Protein AF-A0A842MUL0-F1 (afdb_monomer)

Sequence (149 aa):
MKKPEHFRIHSLKRRFDKRTGKFIISISYETATPQPTKRVINVANAFGLGIDQTQKFILYDNVELAISPTDIVYITGDSGSGKSVLLKALEKDIRSETPWTCINIADIKPEPNKPLIETVGKSLEEALELLSKVGLNDAFLFLRTYDQL

Structure (mmCIF, N/CA/C/O backbone):
data_AF-A0A842MUL0-F1
#
_entry.id   AF-A0A842MUL0-F1
#
loop_
_atom_site.group_PDB
_atom_site.id
_atom_site.type_symbol
_atom_site.label_atom_id
_atom_site.label_alt_id
_atom_site.label_comp_id
_atom_site.label_asym_id
_atom_site.label_entity_id
_atom_site.label_seq_id
_atom_site.pdbx_PDB_ins_code
_atom_site.Cartn_x
_atom_site.Cartn_y
_atom_site.Cartn_z
_atom_site.occupancy
_atom_site.B_iso_or_equiv
_atom_site.auth_seq_id
_atom_site.auth_comp_id
_atom_site.auth_asym_id
_atom_site.auth_atom_id
_atom_site.pdbx_PDB_model_num
ATOM 1 N N . MET A 1 1 ? 31.914 11.208 -4.050 1.00 36.78 1 MET A N 1
ATOM 2 C CA . MET A 1 1 ? 30.487 11.485 -4.335 1.00 36.78 1 MET A CA 1
ATOM 3 C C . MET A 1 1 ? 29.994 10.479 -5.372 1.00 36.78 1 MET A C 1
ATOM 5 O O . MET A 1 1 ? 30.495 10.500 -6.489 1.00 36.78 1 MET A O 1
ATOM 9 N N . LYS A 1 2 ? 29.100 9.549 -5.002 1.00 34.94 2 LYS A N 1
ATOM 10 C CA . LYS A 1 2 ? 28.465 8.609 -5.948 1.00 34.94 2 LYS A CA 1
ATOM 11 C C . LYS A 1 2 ? 27.544 9.417 -6.870 1.00 34.94 2 LYS A C 1
ATOM 13 O O . LYS A 1 2 ? 26.592 10.015 -6.377 1.00 34.94 2 LYS A O 1
ATOM 18 N N . LYS A 1 3 ? 27.831 9.476 -8.175 1.00 38.28 3 LYS A N 1
ATOM 19 C CA . LYS A 1 3 ? 26.828 9.930 -9.152 1.00 38.28 3 LYS A CA 1
ATOM 20 C C . LYS A 1 3 ? 25.703 8.886 -9.137 1.00 38.28 3 LYS A C 1
ATOM 22 O O . LYS A 1 3 ? 26.028 7.702 -9.231 1.00 38.28 3 LYS A O 1
ATOM 27 N N . PRO A 1 4 ? 24.437 9.280 -8.936 1.00 43.72 4 PRO A N 1
ATOM 28 C CA . PRO A 1 4 ? 23.344 8.323 -8.899 1.00 43.72 4 PRO A CA 1
ATOM 29 C C . PRO A 1 4 ? 23.235 7.661 -10.271 1.00 43.72 4 PRO A C 1
ATOM 31 O O . PRO A 1 4 ? 23.377 8.332 -11.294 1.00 43.72 4 PRO A O 1
ATOM 34 N N . GLU A 1 5 ? 23.007 6.349 -10.290 1.00 43.59 5 GLU A N 1
ATOM 35 C CA . GLU A 1 5 ? 22.491 5.689 -11.485 1.00 43.59 5 GLU A CA 1
ATOM 36 C C . GLU A 1 5 ? 21.303 6.506 -11.998 1.00 43.59 5 GLU A C 1
ATOM 38 O O . GLU A 1 5 ? 20.412 6.884 -11.231 1.00 43.59 5 GLU A O 1
ATOM 43 N N . HIS A 1 6 ? 21.324 6.849 -13.285 1.00 49.72 6 HIS A N 1
ATOM 44 C CA . HIS A 1 6 ? 20.259 7.616 -13.913 1.00 49.72 6 HIS A CA 1
ATOM 45 C C . HIS A 1 6 ? 19.056 6.696 -14.151 1.00 49.72 6 HIS A C 1
ATOM 47 O O . HIS A 1 6 ? 18.747 6.349 -15.284 1.00 49.72 6 HIS A O 1
ATOM 53 N N . PHE A 1 7 ? 18.387 6.279 -13.074 1.00 49.62 7 PHE A N 1
ATOM 54 C CA . PHE A 1 7 ? 17.047 5.713 -13.133 1.00 49.62 7 PHE A CA 1
ATOM 55 C C . PHE A 1 7 ? 16.061 6.877 -13.100 1.00 49.62 7 PHE A C 1
ATOM 57 O O . PHE A 1 7 ? 15.796 7.463 -12.047 1.00 49.62 7 PHE A O 1
ATOM 64 N N . ARG A 1 8 ? 15.550 7.267 -14.269 1.00 52.41 8 ARG A N 1
ATOM 65 C CA . ARG A 1 8 ? 14.582 8.360 -14.379 1.00 52.41 8 ARG A CA 1
ATOM 66 C C . ARG A 1 8 ? 13.319 7.830 -15.049 1.00 52.41 8 ARG A C 1
ATOM 68 O O . ARG A 1 8 ? 13.343 7.333 -16.171 1.00 52.41 8 ARG A O 1
ATOM 75 N N . ILE A 1 9 ? 12.198 7.900 -14.331 1.00 57.00 9 ILE A N 1
ATOM 76 C CA . ILE A 1 9 ? 10.880 7.562 -14.879 1.00 57.00 9 ILE A CA 1
ATOM 77 C C . ILE A 1 9 ? 10.487 8.713 -15.812 1.00 57.00 9 ILE A C 1
ATOM 79 O O . ILE A 1 9 ? 10.139 9.795 -15.342 1.00 57.00 9 ILE A O 1
ATOM 83 N N . HIS A 1 10 ? 10.600 8.506 -17.126 1.00 52.81 10 HIS A N 1
ATOM 84 C CA . HIS A 1 10 ? 10.356 9.543 -18.137 1.00 52.81 10 HIS A CA 1
ATOM 85 C C . HIS A 1 10 ? 8.909 9.568 -18.649 1.00 52.81 10 HIS A C 1
ATOM 87 O O . HIS A 1 10 ? 8.436 10.615 -19.088 1.00 52.81 10 HIS A O 1
ATOM 93 N N . SER A 1 11 ? 8.175 8.453 -18.561 1.00 52.16 11 SER A N 1
ATOM 94 C CA . SER A 1 11 ? 6.764 8.404 -18.950 1.00 52.16 11 SER A CA 1
ATOM 95 C C . SER A 1 11 ? 5.956 7.612 -17.935 1.00 52.16 11 SER A C 1
ATOM 97 O O . SER A 1 11 ? 6.129 6.405 -17.774 1.00 52.16 11 SER A O 1
ATOM 99 N N . LEU A 1 12 ? 5.083 8.331 -17.237 1.00 57.06 12 LEU A N 1
ATOM 100 C CA . LEU A 1 12 ? 4.061 7.774 -16.370 1.00 57.06 12 LEU A CA 1
ATOM 101 C C . LEU A 1 12 ? 2.725 8.301 -16.881 1.00 57.06 12 LEU A C 1
ATOM 103 O O . LEU A 1 12 ? 2.303 9.397 -16.510 1.00 57.06 12 LEU A O 1
ATOM 107 N N . LYS A 1 13 ? 2.094 7.545 -17.782 1.00 62.81 13 LYS A N 1
ATOM 108 C CA . LYS A 1 13 ? 0.710 7.797 -18.182 1.00 62.81 13 LYS A CA 1
ATOM 109 C C . LYS A 1 13 ? -0.152 6.876 -17.343 1.00 62.81 13 LYS A C 1
ATOM 111 O O . LYS A 1 13 ? -0.107 5.661 -17.489 1.00 62.81 13 LYS A O 1
ATOM 116 N N . ARG A 1 14 ? -0.873 7.485 -16.420 1.00 67.56 14 ARG A N 1
ATOM 117 C CA . ARG A 1 14 ? -1.765 6.808 -15.493 1.00 67.56 14 ARG A CA 1
ATOM 118 C C . ARG A 1 14 ? -3.054 7.597 -15.443 1.00 67.56 14 ARG A C 1
ATOM 120 O O . ARG A 1 14 ? -3.019 8.832 -15.448 1.00 67.56 14 ARG A O 1
ATOM 127 N N . ARG A 1 15 ? -4.166 6.887 -15.547 1.00 77.62 15 ARG A N 1
ATOM 128 C CA . ARG A 1 15 ? -5.493 7.480 -15.610 1.00 77.62 15 ARG A CA 1
ATOM 129 C C . ARG A 1 15 ? -6.491 6.471 -15.083 1.00 77.62 15 ARG A C 1
ATOM 131 O O . ARG A 1 15 ? -6.524 5.335 -15.548 1.00 77.62 15 ARG A O 1
ATOM 138 N N . PHE A 1 16 ? -7.358 6.923 -14.191 1.00 81.38 16 PHE A N 1
ATOM 139 C CA . PHE A 1 16 ? -8.580 6.205 -13.878 1.00 81.38 16 PHE A CA 1
ATOM 140 C C . PHE A 1 16 ? -9.669 6.597 -14.887 1.00 81.38 16 PHE A C 1
ATOM 142 O O . PHE A 1 16 ? -10.015 7.775 -15.029 1.00 81.38 16 PHE A O 1
ATOM 149 N N . ASP A 1 17 ? -10.195 5.624 -15.628 1.00 83.56 17 ASP A N 1
ATOM 150 C CA . ASP A 1 17 ? -11.346 5.827 -16.499 1.00 83.56 17 ASP A CA 1
ATOM 151 C C . ASP A 1 17 ? -12.642 5.667 -15.700 1.00 83.56 17 ASP A C 1
ATOM 153 O O . ASP A 1 17 ? -13.127 4.565 -15.451 1.00 83.56 17 ASP A O 1
ATOM 157 N N . LYS A 1 18 ? -13.240 6.806 -15.343 1.00 78.12 18 LYS A N 1
ATOM 158 C CA . LYS A 1 18 ? -14.493 6.884 -14.580 1.00 78.12 18 LYS A CA 1
ATOM 159 C C . LYS A 1 18 ? -15.686 6.233 -15.284 1.00 78.12 18 LYS A C 1
ATOM 161 O O . LYS A 1 18 ? -16.652 5.897 -14.611 1.00 78.12 18 LYS A O 1
ATOM 166 N N . ARG A 1 19 ? -15.656 6.083 -16.615 1.00 80.94 19 ARG A N 1
ATOM 167 C CA . ARG A 1 19 ? -16.756 5.449 -17.361 1.00 80.94 19 ARG A CA 1
ATOM 168 C C . ARG A 1 19 ? -16.737 3.936 -17.220 1.00 80.94 19 ARG A C 1
ATOM 170 O O . ARG A 1 19 ? -17.796 3.326 -17.150 1.00 80.94 19 ARG A O 1
ATOM 177 N N . THR A 1 20 ? -15.545 3.350 -17.215 1.00 83.25 20 THR A N 1
ATOM 178 C CA . THR A 1 20 ? -15.356 1.895 -17.198 1.00 83.25 20 THR A CA 1
ATOM 179 C C . THR A 1 20 ? -14.945 1.363 -15.826 1.00 83.25 20 THR A C 1
ATOM 181 O O . THR A 1 20 ? -14.984 0.155 -15.620 1.00 83.25 20 THR A O 1
ATOM 184 N N . GLY A 1 21 ? -14.576 2.239 -14.885 1.00 82.94 21 GLY A N 1
ATOM 185 C CA . GLY A 1 21 ? -14.095 1.862 -13.554 1.00 82.94 21 GLY A CA 1
ATOM 186 C C . GLY A 1 21 ? -12.705 1.222 -13.577 1.00 82.94 21 GLY A C 1
ATOM 187 O O . GLY A 1 21 ? -12.387 0.423 -12.701 1.00 82.94 21 GLY A O 1
ATOM 188 N N . LYS A 1 22 ? -11.891 1.525 -14.597 1.00 90.38 22 LYS A N 1
ATOM 189 C CA . LYS A 1 22 ? -10.595 0.877 -14.827 1.00 90.38 22 LYS A CA 1
ATOM 190 C C . LYS A 1 22 ? -9.422 1.818 -14.587 1.00 90.38 22 LYS A C 1
ATOM 192 O O . LYS A 1 22 ? -9.445 2.980 -14.990 1.00 90.38 22 LYS A O 1
ATOM 197 N N . PHE A 1 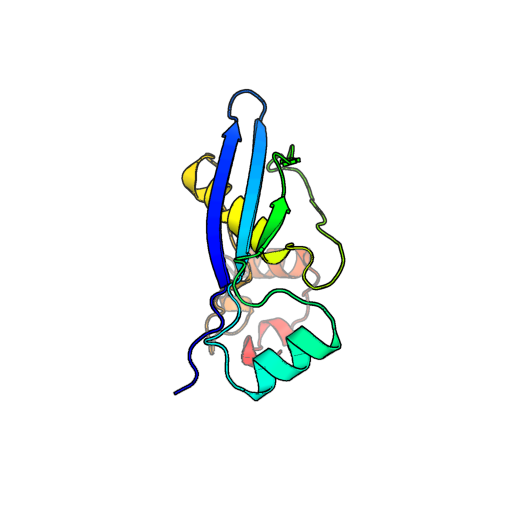23 ? -8.355 1.282 -14.010 1.00 91.44 23 PHE A N 1
ATOM 198 C CA . PHE A 1 23 ? -7.045 1.921 -13.974 1.00 91.44 23 PHE A CA 1
ATOM 199 C C . PHE A 1 23 ? -6.284 1.573 -15.251 1.00 91.44 23 PHE A C 1
ATOM 201 O O . PHE A 1 23 ? -6.096 0.397 -15.552 1.00 91.44 23 PHE A O 1
ATOM 208 N N . ILE A 1 24 ? -5.844 2.589 -15.991 1.00 91.12 24 ILE A N 1
ATOM 209 C CA . ILE A 1 24 ? -5.031 2.440 -17.200 1.00 91.12 24 ILE A CA 1
ATOM 210 C C . ILE A 1 24 ? -3.608 2.870 -16.862 1.00 91.12 24 ILE A C 1
ATOM 212 O O . ILE A 1 24 ? -3.375 4.031 -16.516 1.00 91.12 24 ILE A O 1
ATOM 216 N N . ILE A 1 25 ? -2.663 1.934 -16.949 1.00 89.31 25 ILE A N 1
ATOM 217 C CA . ILE A 1 25 ? -1.301 2.108 -16.440 1.00 89.31 25 ILE A CA 1
ATOM 218 C C . ILE A 1 25 ? -0.278 1.836 -17.543 1.00 89.31 25 ILE A C 1
ATOM 220 O O . ILE A 1 25 ? -0.125 0.709 -18.015 1.00 89.31 25 ILE A O 1
ATOM 224 N N . SER A 1 26 ? 0.484 2.874 -17.890 1.00 86.19 26 SER A N 1
ATOM 225 C CA . SER A 1 26 ? 1.688 2.776 -18.714 1.00 86.19 26 SER A CA 1
ATOM 226 C C . SER A 1 26 ? 2.872 3.387 -17.975 1.00 86.19 26 SER A C 1
ATOM 228 O O . SER A 1 26 ? 2.881 4.581 -17.648 1.00 86.19 26 SER A O 1
ATOM 230 N N . ILE A 1 27 ? 3.890 2.567 -17.726 1.00 84.06 27 ILE A N 1
ATOM 231 C CA . ILE A 1 27 ? 5.101 2.964 -17.010 1.00 84.06 27 ILE A CA 1
ATOM 232 C C . ILE A 1 27 ? 6.307 2.475 -17.793 1.00 84.06 27 ILE A C 1
ATOM 234 O O . ILE A 1 27 ? 6.453 1.283 -18.057 1.00 84.06 27 ILE A O 1
ATOM 238 N N . SER A 1 28 ? 7.203 3.399 -18.114 1.00 81.44 28 SER A N 1
ATOM 239 C CA . SER A 1 28 ? 8.509 3.079 -18.678 1.00 81.44 28 SER A CA 1
ATOM 240 C C . SER A 1 28 ? 9.587 3.922 -18.015 1.00 81.44 28 SER A C 1
ATOM 242 O O . SER A 1 28 ? 9.359 5.101 -17.717 1.00 81.44 28 SER A O 1
ATOM 244 N N . TYR A 1 29 ? 10.763 3.340 -17.830 1.00 75.25 29 TYR A N 1
ATOM 245 C CA . TYR A 1 29 ? 11.946 4.057 -17.375 1.00 75.25 29 TYR A CA 1
ATOM 246 C C . TYR A 1 29 ? 13.044 3.969 -18.424 1.00 75.25 29 TYR A C 1
ATOM 248 O O . TYR A 1 29 ? 13.085 3.049 -19.237 1.00 75.25 29 TYR A O 1
ATOM 256 N N . GLU A 1 30 ? 13.928 4.950 -18.403 1.00 69.75 30 GLU A N 1
ATOM 257 C CA . GLU A 1 30 ? 15.127 4.948 -19.221 1.00 69.75 30 GLU A CA 1
ATOM 258 C C . GLU A 1 30 ? 16.333 4.847 -18.300 1.00 69.75 30 GLU A C 1
ATOM 260 O O . GLU A 1 30 ? 16.369 5.490 -17.245 1.00 69.75 30 GLU A O 1
ATOM 265 N N . THR A 1 31 ? 17.302 4.024 -18.688 1.00 64.31 31 THR A N 1
ATOM 266 C CA . THR A 1 31 ? 18.605 3.976 -18.026 1.00 64.31 31 THR A CA 1
ATOM 267 C C . THR A 1 31 ? 19.666 4.427 -19.006 1.00 64.31 31 THR A C 1
ATOM 269 O O . THR A 1 31 ? 19.778 3.877 -20.104 1.00 64.31 31 THR A O 1
ATOM 272 N N . ALA A 1 32 ? 20.466 5.397 -18.587 1.00 62.22 32 ALA A N 1
ATOM 273 C CA . ALA A 1 32 ? 21.722 5.700 -19.246 1.00 62.22 32 ALA A CA 1
ATOM 274 C C . ALA A 1 32 ? 22.845 4.965 -18.514 1.00 62.22 32 ALA A C 1
ATOM 276 O O . ALA A 1 32 ? 22.908 4.972 -17.279 1.00 62.22 32 ALA A O 1
ATOM 277 N N . THR A 1 33 ? 23.750 4.363 -19.276 1.00 60.19 33 THR A N 1
ATOM 278 C CA . THR A 1 33 ? 25.059 3.950 -18.775 1.00 60.19 33 THR A CA 1
ATOM 279 C C . THR A 1 33 ? 25.716 5.146 -18.068 1.00 60.19 33 THR A C 1
ATOM 281 O O . THR A 1 33 ? 25.679 6.271 -18.580 1.00 60.19 33 THR A O 1
ATOM 284 N N . PRO A 1 34 ? 26.292 4.965 -16.864 1.00 61.81 34 PRO A N 1
ATOM 285 C CA . PRO A 1 34 ? 27.051 6.031 -16.218 1.00 61.81 34 PRO A CA 1
ATOM 286 C C . PRO A 1 34 ? 28.190 6.484 -17.139 1.00 61.81 34 PRO A C 1
ATOM 288 O O . PRO A 1 34 ? 28.614 5.715 -18.002 1.00 61.81 34 PRO A O 1
ATOM 291 N N . GLN A 1 35 ? 28.698 7.713 -16.940 1.00 63.34 35 GLN A N 1
ATOM 292 C CA . GLN A 1 35 ? 29.776 8.275 -17.770 1.00 63.34 35 GLN A CA 1
ATOM 293 C C . GLN A 1 35 ? 30.835 7.206 -18.087 1.00 63.34 35 GLN A C 1
ATOM 295 O O . GLN A 1 35 ? 31.390 6.620 -17.147 1.00 63.34 35 GLN A O 1
ATOM 300 N N . PRO A 1 36 ? 31.087 6.920 -19.375 1.00 67.94 36 PRO A N 1
ATOM 301 C CA . PRO A 1 36 ? 31.843 5.744 -19.765 1.00 67.94 36 PRO A CA 1
ATOM 302 C C . PRO A 1 36 ? 33.286 5.866 -19.266 1.00 67.94 36 PRO A C 1
ATOM 304 O O . PRO A 1 36 ? 34.086 6.654 -19.763 1.00 67.94 36 PRO A O 1
ATOM 307 N N . THR A 1 37 ? 33.62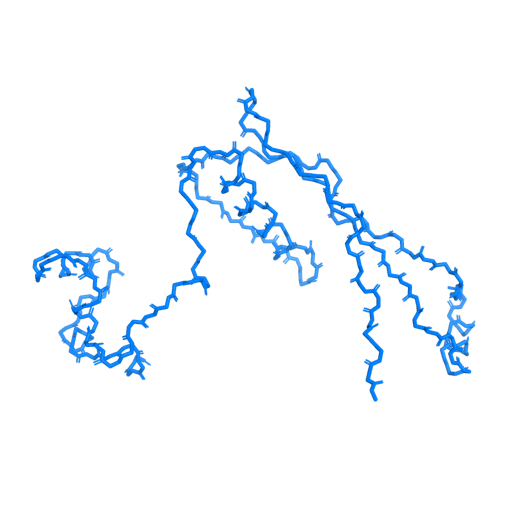5 5.089 -18.236 1.00 78.06 37 THR A N 1
ATOM 308 C CA . THR A 1 37 ? 35.015 4.911 -17.799 1.00 78.06 37 THR A CA 1
ATOM 309 C C . THR A 1 37 ? 35.686 3.844 -18.658 1.00 78.06 37 THR A C 1
ATOM 311 O O . THR A 1 37 ? 35.015 2.978 -19.219 1.00 78.06 37 THR A O 1
ATOM 314 N N . LYS A 1 38 ? 37.024 3.818 -18.695 1.00 79.19 38 LYS A N 1
ATOM 315 C CA . LYS A 1 38 ? 37.784 2.790 -19.434 1.00 79.19 38 LYS A CA 1
ATOM 316 C C . LYS A 1 38 ? 37.371 1.355 -19.062 1.00 79.19 38 LYS A C 1
ATOM 318 O O . LYS A 1 38 ? 37.343 0.480 -19.917 1.00 79.19 38 LYS A O 1
ATOM 323 N N . ARG A 1 39 ? 37.003 1.116 -17.795 1.00 80.25 39 ARG A N 1
ATOM 324 C CA . ARG A 1 39 ? 36.498 -0.190 -17.332 1.00 80.25 39 ARG A CA 1
ATOM 325 C C . ARG A 1 39 ? 35.102 -0.503 -17.879 1.00 80.25 39 ARG A C 1
ATOM 327 O O . ARG A 1 39 ? 34.885 -1.624 -18.320 1.00 80.25 39 ARG A O 1
ATOM 334 N N . VAL A 1 40 ? 34.192 0.475 -17.895 1.00 76.62 40 VAL A N 1
ATOM 335 C CA . VAL A 1 40 ? 32.830 0.323 -18.447 1.00 76.62 40 VAL A CA 1
ATOM 336 C C . VAL A 1 40 ? 32.882 0.030 -19.948 1.00 76.62 40 VAL A C 1
ATOM 338 O O . VAL A 1 40 ? 32.221 -0.896 -20.403 1.00 76.62 40 VAL A O 1
ATOM 341 N N . ILE A 1 41 ? 33.730 0.748 -20.692 1.00 75.31 41 ILE A N 1
ATOM 342 C CA . ILE A 1 41 ? 33.935 0.538 -22.135 1.00 75.31 41 ILE A CA 1
ATOM 343 C C . ILE A 1 41 ? 34.467 -0.873 -22.414 1.00 75.31 41 ILE A C 1
ATOM 345 O O . ILE A 1 41 ? 33.971 -1.553 -23.304 1.00 75.31 41 ILE A O 1
ATOM 349 N N . ASN A 1 42 ? 35.446 -1.344 -21.636 1.00 79.94 42 ASN A N 1
ATOM 350 C CA . ASN A 1 42 ? 36.019 -2.677 -21.835 1.00 79.94 42 ASN A CA 1
ATOM 351 C C . ASN A 1 42 ? 35.009 -3.802 -21.574 1.00 79.94 42 ASN A C 1
ATOM 353 O O . ASN A 1 42 ? 34.980 -4.766 -22.332 1.00 79.94 42 ASN A O 1
ATOM 357 N N . VAL A 1 43 ? 34.181 -3.682 -20.530 1.00 79.81 43 VAL A N 1
ATOM 358 C CA . VAL A 1 43 ? 33.104 -4.649 -20.265 1.00 79.81 43 VAL A CA 1
ATOM 359 C C . VAL A 1 43 ? 32.074 -4.600 -21.389 1.00 79.81 43 VAL A C 1
ATOM 361 O O . VAL A 1 43 ? 31.737 -5.638 -21.943 1.00 79.81 43 VAL A O 1
ATOM 364 N N . ALA A 1 44 ? 31.626 -3.410 -21.788 1.00 74.88 44 ALA A N 1
ATOM 365 C CA . ALA A 1 44 ? 30.663 -3.272 -22.874 1.00 74.88 44 ALA A CA 1
ATOM 366 C C . ALA A 1 44 ? 31.179 -3.898 -24.182 1.00 74.88 44 ALA A C 1
ATOM 368 O O . ALA A 1 44 ? 30.481 -4.710 -24.779 1.00 74.88 44 ALA A O 1
ATOM 369 N N . ASN A 1 45 ? 32.435 -3.638 -24.558 1.00 74.25 45 ASN A N 1
ATOM 370 C CA . ASN A 1 45 ? 33.063 -4.234 -25.740 1.00 74.25 45 ASN A CA 1
ATOM 371 C C . ASN A 1 45 ? 33.188 -5.761 -25.646 1.00 74.25 45 ASN A C 1
ATOM 373 O O . ASN A 1 45 ? 32.915 -6.450 -26.624 1.00 74.25 45 ASN A O 1
ATOM 377 N N . ALA A 1 46 ? 33.570 -6.301 -24.484 1.00 78.50 46 ALA A N 1
ATOM 378 C CA . ALA A 1 46 ? 33.706 -7.747 -24.286 1.00 78.50 46 ALA A CA 1
ATOM 379 C C . ALA A 1 46 ? 32.372 -8.502 -24.434 1.00 78.50 46 ALA A C 1
ATOM 381 O O . ALA A 1 46 ? 32.371 -9.669 -24.816 1.00 78.50 46 ALA A O 1
ATOM 382 N N . PHE A 1 47 ? 31.249 -7.831 -24.159 1.00 74.44 47 PHE A N 1
ATOM 383 C CA . PHE A 1 47 ? 29.896 -8.377 -24.284 1.00 74.44 47 PHE A CA 1
ATOM 384 C C . PHE A 1 47 ? 29.131 -7.852 -25.517 1.00 74.44 47 PHE A C 1
ATOM 386 O O . PHE A 1 47 ? 27.954 -8.166 -25.675 1.00 74.44 47 PHE A O 1
ATOM 393 N N . GLY A 1 48 ? 29.768 -7.061 -26.393 1.00 67.62 48 GLY A N 1
ATOM 394 C CA . GLY A 1 48 ? 29.143 -6.501 -27.602 1.00 67.62 48 GLY A CA 1
ATOM 395 C C . GLY A 1 48 ? 28.031 -5.472 -27.343 1.00 67.62 48 GLY A C 1
ATOM 396 O O . GLY A 1 48 ? 27.137 -5.309 -28.169 1.00 67.62 48 GLY A O 1
ATOM 397 N N . LEU A 1 49 ? 28.051 -4.793 -26.195 1.00 70.00 49 LEU A N 1
ATOM 398 C CA . LEU A 1 49 ? 27.034 -3.827 -25.777 1.00 70.00 49 LEU A CA 1
ATOM 399 C C . LEU A 1 49 ? 27.395 -2.405 -26.239 1.00 70.00 49 LEU A C 1
ATOM 401 O O . LEU A 1 49 ? 28.513 -1.937 -26.025 1.00 70.00 49 LEU A O 1
ATOM 405 N N . GLY A 1 50 ? 26.436 -1.683 -26.826 1.00 63.25 50 GLY A N 1
ATOM 406 C CA . GLY A 1 50 ? 26.588 -0.259 -27.145 1.00 63.25 50 GLY A CA 1
ATOM 407 C C . GLY A 1 50 ? 26.533 0.616 -25.886 1.00 63.25 50 GLY A C 1
ATOM 408 O O . GLY A 1 50 ? 25.643 0.447 -25.056 1.00 63.25 50 GLY A O 1
ATOM 409 N N . ILE A 1 51 ? 27.469 1.559 -25.746 1.00 65.88 51 ILE A N 1
ATOM 410 C CA . ILE A 1 51 ? 27.618 2.419 -24.551 1.00 65.88 51 ILE A CA 1
ATOM 411 C C . ILE A 1 51 ? 26.887 3.765 -24.631 1.00 65.88 51 ILE A C 1
ATOM 413 O O . ILE A 1 51 ? 26.725 4.408 -23.597 1.00 65.88 51 ILE A O 1
ATOM 417 N N . ASP A 1 52 ? 26.429 4.163 -25.821 1.00 59.16 52 ASP A N 1
ATOM 418 C CA . ASP A 1 52 ? 25.826 5.482 -26.086 1.00 59.16 52 ASP A CA 1
ATOM 419 C C . ASP A 1 52 ? 24.290 5.457 -26.139 1.00 59.16 52 ASP A C 1
ATOM 421 O O . ASP A 1 52 ? 23.649 6.462 -26.445 1.00 59.16 52 ASP A O 1
ATOM 425 N N . GLN A 1 53 ? 23.676 4.304 -25.872 1.00 58.97 53 GLN A N 1
ATOM 426 C CA . GLN A 1 53 ? 22.239 4.129 -26.039 1.00 58.97 53 GLN A CA 1
ATOM 427 C C . GLN A 1 53 ? 21.531 4.199 -24.690 1.00 58.97 53 GLN A C 1
ATOM 429 O O . GLN A 1 53 ? 21.660 3.307 -23.852 1.00 58.97 53 GLN A O 1
ATOM 434 N N . THR A 1 54 ? 20.737 5.253 -24.502 1.00 63.06 54 THR A N 1
ATOM 435 C CA . THR A 1 54 ? 19.686 5.264 -23.486 1.00 63.06 54 THR A CA 1
ATOM 436 C C . THR A 1 54 ? 18.733 4.113 -23.788 1.00 63.06 54 THR A C 1
ATOM 438 O O . THR A 1 54 ? 18.062 4.110 -24.821 1.00 63.06 54 THR A O 1
ATOM 441 N N . GLN A 1 55 ? 18.681 3.119 -22.906 1.00 65.38 55 GLN A N 1
ATOM 442 C CA . GLN A 1 55 ? 17.770 1.993 -23.071 1.00 65.38 55 GLN A CA 1
ATOM 443 C C . GLN A 1 55 ? 16.450 2.311 -22.379 1.00 65.38 55 GLN A C 1
ATOM 445 O O . GLN A 1 55 ? 16.420 2.594 -21.178 1.00 65.38 55 GLN A O 1
ATOM 450 N N . LYS A 1 56 ? 15.358 2.270 -23.148 1.00 69.31 56 LYS A N 1
ATOM 451 C CA . LYS A 1 56 ? 13.997 2.389 -22.629 1.00 69.31 56 LYS A CA 1
ATOM 452 C C . LYS A 1 56 ? 13.479 1.010 -22.244 1.00 69.31 56 LYS A C 1
ATOM 454 O O . LYS A 1 56 ? 13.341 0.134 -23.091 1.00 69.31 56 LYS A O 1
ATOM 459 N N . PHE A 1 57 ? 13.123 0.859 -20.979 1.00 74.81 57 PHE A N 1
ATOM 460 C CA . PHE A 1 57 ? 12.499 -0.335 -20.434 1.00 74.81 57 PHE A CA 1
ATOM 461 C C . PHE A 1 57 ? 11.023 -0.058 -20.178 1.00 74.81 57 PHE A C 1
ATOM 463 O O . PHE A 1 57 ? 10.656 0.858 -19.435 1.00 74.81 57 PHE A O 1
ATOM 470 N N . ILE A 1 58 ? 10.168 -0.843 -20.825 1.00 80.06 58 ILE A N 1
ATOM 471 C CA . ILE A 1 58 ? 8.722 -0.795 -20.630 1.00 80.06 58 ILE A CA 1
ATOM 472 C C . ILE A 1 58 ? 8.382 -1.753 -19.493 1.00 80.06 58 ILE A C 1
ATOM 474 O O . ILE A 1 58 ? 8.676 -2.941 -19.573 1.00 80.06 58 ILE A O 1
ATOM 478 N N . LEU A 1 59 ? 7.788 -1.218 -18.430 1.00 84.31 59 LEU A N 1
ATOM 479 C CA . LEU A 1 59 ? 7.367 -1.985 -17.261 1.00 84.31 59 LEU A CA 1
ATOM 480 C C . LEU A 1 59 ? 5.885 -2.358 -17.358 1.00 84.31 59 LEU A C 1
ATOM 482 O O . LEU A 1 59 ? 5.506 -3.488 -17.081 1.00 84.31 59 LEU A O 1
ATOM 486 N N . TYR A 1 60 ? 5.065 -1.399 -17.792 1.00 85.94 60 TYR A N 1
ATOM 487 C CA . TYR A 1 60 ? 3.650 -1.586 -18.093 1.00 85.94 60 TYR A CA 1
ATOM 488 C C . TYR A 1 60 ? 3.324 -0.845 -19.386 1.00 85.94 60 TYR A C 1
ATOM 490 O O . TYR A 1 60 ? 3.733 0.310 -19.546 1.00 85.94 60 TYR A O 1
ATOM 498 N N . ASP A 1 61 ? 2.574 -1.487 -20.278 1.00 86.62 61 ASP A N 1
ATOM 499 C CA . ASP A 1 61 ? 2.107 -0.889 -21.525 1.00 86.62 61 ASP A CA 1
ATOM 500 C C . ASP A 1 61 ? 0.590 -0.996 -21.636 1.00 86.62 61 ASP A C 1
ATOM 502 O O . ASP A 1 61 ? 0.053 -2.065 -21.914 1.00 86.62 61 ASP A O 1
ATOM 506 N N . ASN A 1 62 ? -0.091 0.117 -21.360 1.00 86.94 62 ASN A N 1
ATOM 507 C CA . ASN A 1 62 ? -1.542 0.255 -21.443 1.00 86.94 62 ASN A CA 1
ATOM 508 C C . ASN A 1 62 ? -2.293 -0.875 -20.721 1.00 86.94 62 ASN A C 1
ATOM 510 O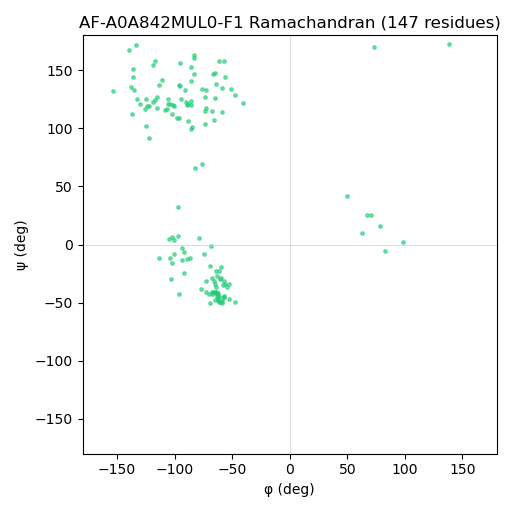 O . ASN A 1 62 ? -3.272 -1.421 -21.228 1.00 86.94 62 ASN A O 1
ATOM 514 N N . VAL A 1 63 ? -1.808 -1.247 -19.536 1.00 89.62 63 VAL A N 1
ATOM 515 C CA . VAL A 1 63 ? -2.432 -2.296 -18.734 1.00 89.62 63 VAL A CA 1
ATOM 516 C C . VAL A 1 63 ? -3.717 -1.746 -18.133 1.00 89.62 63 VAL A C 1
ATOM 518 O O . VAL A 1 63 ? -3.699 -0.707 -17.473 1.00 89.62 63 VAL A O 1
ATOM 521 N N . GLU A 1 64 ? -4.818 -2.458 -18.353 1.00 93.31 64 GLU A N 1
ATOM 522 C CA . GLU A 1 64 ? -6.127 -2.142 -17.794 1.00 93.31 64 GLU A CA 1
ATOM 523 C C . GLU A 1 64 ? -6.413 -3.026 -16.579 1.00 93.31 64 GLU A C 1
ATOM 525 O O . GLU A 1 64 ? -6.497 -4.248 -16.696 1.00 93.31 64 GLU A O 1
ATOM 530 N N . LEU A 1 65 ? -6.602 -2.409 -15.415 1.00 93.38 65 LEU A N 1
ATOM 531 C CA . LEU A 1 65 ? -6.965 -3.100 -14.180 1.00 93.38 65 LEU A CA 1
ATOM 532 C C . LEU A 1 65 ? -8.357 -2.652 -13.737 1.00 93.38 65 LEU A C 1
ATOM 534 O O . LEU A 1 65 ? -8.570 -1.479 -13.433 1.00 93.38 65 LEU A O 1
ATOM 538 N N . ALA A 1 66 ? -9.301 -3.587 -13.686 1.00 92.44 66 ALA A N 1
ATOM 539 C CA . ALA A 1 66 ? -10.602 -3.368 -13.065 1.00 92.44 66 ALA A CA 1
ATOM 540 C C . ALA A 1 66 ? -10.488 -3.725 -11.579 1.00 92.44 66 ALA A C 1
ATOM 542 O O . ALA A 1 66 ? -10.350 -4.898 -11.242 1.00 92.44 66 ALA A O 1
ATOM 543 N N . ILE A 1 67 ? -10.479 -2.711 -10.714 1.00 91.50 67 ILE A N 1
ATOM 544 C CA . ILE A 1 67 ? -10.391 -2.875 -9.258 1.00 91.50 67 ILE A CA 1
ATOM 545 C C . ILE A 1 67 ? -11.505 -2.041 -8.636 1.00 91.50 67 ILE A C 1
ATOM 547 O O . ILE A 1 67 ? -11.544 -0.827 -8.830 1.00 91.50 67 ILE A O 1
ATOM 551 N N . SER A 1 68 ? -12.393 -2.693 -7.893 1.00 88.56 68 SER A N 1
ATOM 552 C CA . SER A 1 68 ? -13.458 -2.078 -7.099 1.00 88.56 68 SER A CA 1
ATOM 553 C C . SER A 1 68 ? -13.013 -1.884 -5.637 1.00 88.56 68 SER A C 1
ATOM 555 O O . SER A 1 68 ? -12.172 -2.641 -5.153 1.00 88.56 68 SER A O 1
ATOM 557 N N . PRO A 1 69 ? -13.597 -0.939 -4.870 1.00 88.50 69 PRO A N 1
ATOM 558 C CA . PRO A 1 69 ? -13.302 -0.753 -3.440 1.00 88.50 69 PRO A CA 1
ATOM 559 C C . PRO A 1 69 ? -13.592 -1.967 -2.563 1.00 88.50 69 PRO A C 1
ATOM 561 O O . PRO A 1 69 ? -13.128 -2.039 -1.430 1.00 88.50 69 PRO A O 1
ATOM 564 N N . THR A 1 70 ? -14.421 -2.880 -3.060 1.00 90.62 70 THR A N 1
ATOM 565 C CA . THR A 1 70 ? -14.831 -4.102 -2.369 1.00 90.62 70 THR A CA 1
ATOM 566 C C . THR A 1 70 ? -13.931 -5.291 -2.687 1.00 90.62 70 THR A C 1
ATOM 568 O O . THR A 1 70 ? -14.118 -6.358 -2.106 1.00 90.62 70 THR A O 1
ATOM 571 N N . ASP A 1 71 ? -12.990 -5.135 -3.620 1.00 93.06 71 ASP A N 1
ATOM 572 C CA . ASP A 1 71 ? -12.160 -6.235 -4.093 1.00 93.06 71 ASP A CA 1
ATOM 573 C C . ASP A 1 71 ? -10.938 -6.428 -3.196 1.00 93.06 71 ASP A C 1
ATOM 575 O O . ASP A 1 71 ? -10.274 -5.476 -2.781 1.00 93.06 71 ASP A O 1
ATOM 579 N N . ILE A 1 72 ? -10.590 -7.692 -2.960 1.00 94.44 72 ILE A N 1
ATOM 580 C CA . ILE A 1 72 ? -9.317 -8.072 -2.352 1.00 94.44 72 ILE A CA 1
ATOM 581 C C . ILE A 1 72 ? -8.376 -8.469 -3.486 1.00 94.44 72 ILE A C 1
ATOM 583 O O . ILE A 1 72 ? -8.551 -9.508 -4.122 1.00 94.44 72 ILE A O 1
ATOM 587 N N . VAL A 1 73 ? -7.376 -7.630 -3.748 1.00 94.31 73 VAL A N 1
ATOM 588 C CA . VAL A 1 73 ? -6.450 -7.806 -4.872 1.00 94.31 73 VAL A CA 1
ATOM 589 C C . VAL A 1 73 ? -5.091 -8.286 -4.374 1.00 94.31 73 VAL A C 1
ATOM 591 O O . VAL A 1 73 ? -4.451 -7.630 -3.554 1.00 94.31 73 VAL A O 1
ATOM 594 N N . TYR A 1 74 ? -4.615 -9.406 -4.919 1.00 95.38 74 TYR A N 1
ATOM 595 C CA . TYR A 1 74 ? -3.261 -9.908 -4.689 1.00 95.38 74 TYR A CA 1
ATOM 596 C 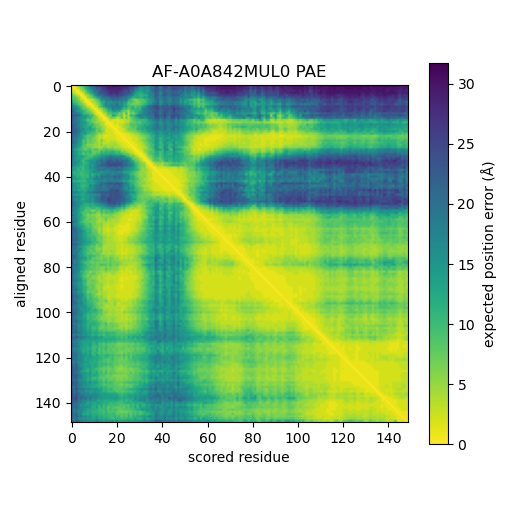C . TYR A 1 74 ? -2.353 -9.583 -5.881 1.00 95.38 74 TYR A C 1
ATOM 598 O O . TYR A 1 74 ? -2.603 -10.021 -7.002 1.00 95.38 74 TYR A O 1
ATOM 606 N N . ILE A 1 75 ? -1.281 -8.821 -5.643 1.0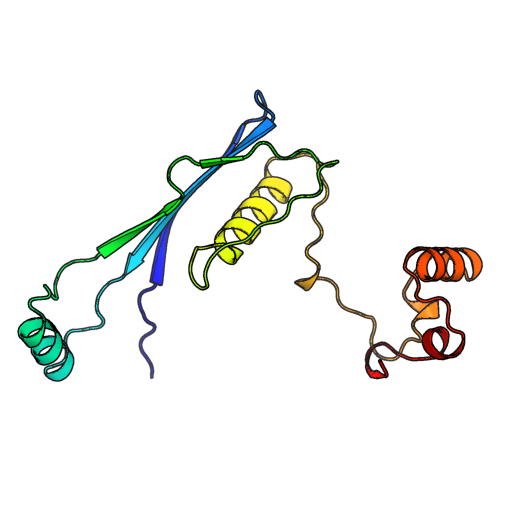0 92.06 75 ILE A N 1
ATOM 607 C CA . ILE A 1 75 ? -0.277 -8.470 -6.658 1.00 92.06 75 ILE A CA 1
ATOM 608 C C . ILE A 1 75 ? 0.982 -9.308 -6.419 1.00 92.06 75 ILE A C 1
ATOM 610 O O . ILE A 1 75 ? 1.619 -9.198 -5.372 1.00 92.06 75 ILE A O 1
ATOM 614 N N . THR A 1 76 ? 1.375 -10.103 -7.415 1.00 94.69 76 THR A N 1
ATOM 615 C CA . THR A 1 76 ? 2.537 -11.003 -7.345 1.00 94.69 76 THR A CA 1
ATOM 616 C C . THR A 1 76 ? 3.423 -10.913 -8.592 1.00 94.69 76 THR A C 1
ATOM 618 O O . THR A 1 76 ? 3.093 -10.217 -9.551 1.00 94.69 76 THR A O 1
ATOM 621 N N . GLY A 1 77 ? 4.590 -11.556 -8.552 1.00 91.62 77 GLY A N 1
ATOM 622 C CA . GLY A 1 77 ? 5.585 -11.594 -9.630 1.00 91.62 77 GLY A CA 1
ATOM 623 C C . GLY A 1 77 ? 7.023 -11.447 -9.126 1.00 91.62 77 GLY A C 1
ATOM 624 O O . GLY A 1 77 ? 7.251 -11.114 -7.959 1.00 91.62 77 GLY A O 1
ATOM 625 N N . ASP A 1 78 ? 7.995 -11.632 -10.018 1.00 92.00 78 ASP A N 1
ATOM 626 C CA . ASP A 1 78 ? 9.429 -11.670 -9.690 1.00 92.00 78 ASP A CA 1
ATOM 627 C C . ASP A 1 78 ? 9.976 -10.369 -9.085 1.00 92.00 78 ASP A C 1
ATOM 629 O O . ASP A 1 78 ? 9.416 -9.278 -9.243 1.00 92.00 78 ASP A O 1
ATOM 633 N N . SER A 1 79 ? 11.096 -10.451 -8.362 1.00 86.94 79 SER A N 1
ATOM 634 C CA . SER A 1 79 ? 11.788 -9.249 -7.880 1.00 86.94 79 SER A CA 1
ATOM 635 C C . SER A 1 79 ? 12.183 -8.352 -9.060 1.00 86.94 79 SER A C 1
ATOM 637 O O . SER A 1 79 ? 12.669 -8.835 -10.076 1.00 86.94 79 SER A O 1
ATOM 639 N N . GLY A 1 80 ? 11.941 -7.043 -8.950 1.00 83.44 80 GLY A N 1
ATOM 640 C CA . GLY A 1 80 ? 12.183 -6.093 -10.043 1.00 83.44 80 GLY A CA 1
ATOM 641 C C . GLY A 1 80 ? 11.071 -5.990 -11.096 1.00 83.44 80 GLY A C 1
ATOM 642 O O . GLY A 1 80 ? 11.114 -5.070 -11.904 1.00 83.44 80 GLY A O 1
ATOM 643 N N . SER A 1 81 ? 10.016 -6.815 -11.041 1.00 84.94 81 SER A N 1
ATOM 644 C CA . SER A 1 81 ? 8.904 -6.785 -12.015 1.00 84.94 81 SER A CA 1
ATOM 645 C C . SER A 1 81 ? 8.007 -5.538 -11.968 1.00 84.94 81 SER A C 1
ATOM 647 O O . SER A 1 81 ? 7.053 -5.433 -12.731 1.00 84.94 81 SER A O 1
ATOM 649 N N . GLY A 1 82 ? 8.269 -4.595 -11.057 1.00 87.31 82 GLY A N 1
ATOM 650 C CA . GLY A 1 82 ? 7.532 -3.331 -10.997 1.00 87.31 82 GLY A CA 1
ATOM 651 C C . GLY A 1 82 ? 6.399 -3.242 -9.982 1.00 87.31 82 GLY A C 1
ATOM 652 O O . GLY A 1 82 ? 5.790 -2.181 -9.877 1.00 87.31 82 GLY A O 1
ATOM 653 N N . LYS A 1 83 ? 6.152 -4.279 -9.172 1.00 92.94 83 LYS A N 1
ATOM 654 C CA . LYS A 1 83 ? 5.057 -4.315 -8.174 1.00 92.94 83 LYS A CA 1
ATOM 655 C C . LYS A 1 83 ? 4.966 -3.058 -7.299 1.00 92.94 83 LYS A C 1
ATOM 657 O O . LYS A 1 83 ? 3.904 -2.460 -7.173 1.00 92.94 83 LYS A O 1
ATOM 662 N N . SER A 1 84 ? 6.083 -2.614 -6.720 1.00 90.44 84 SER A N 1
ATOM 663 C CA . SER A 1 84 ? 6.103 -1.411 -5.872 1.00 90.44 84 SER A CA 1
ATOM 664 C C . SER A 1 84 ? 5.842 -0.127 -6.663 1.00 90.44 84 SER A C 1
ATOM 666 O O . SER A 1 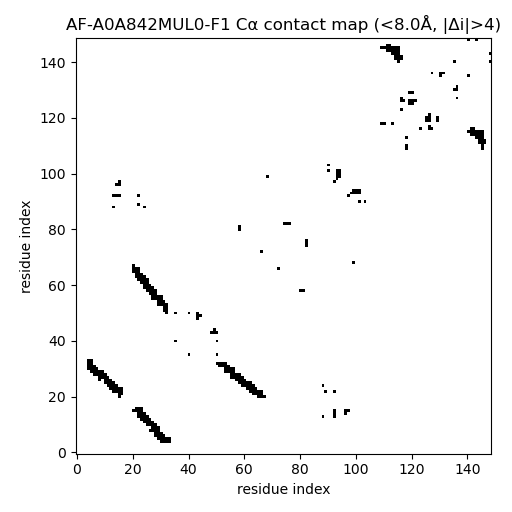84 ? 5.316 0.836 -6.115 1.00 90.44 84 SER A O 1
ATOM 668 N N . VAL A 1 85 ? 6.207 -0.097 -7.947 1.00 90.38 85 VAL A N 1
ATOM 669 C CA . VAL A 1 85 ? 5.917 1.031 -8.841 1.00 90.38 85 VAL A CA 1
ATOM 670 C C . VAL A 1 85 ? 4.427 1.052 -9.191 1.00 90.38 85 VAL A C 1
ATOM 672 O O . VAL A 1 85 ? 3.819 2.119 -9.153 1.00 90.38 85 VAL A O 1
ATOM 675 N N . LEU A 1 86 ? 3.828 -0.118 -9.439 1.00 91.00 86 LEU A N 1
ATOM 676 C CA . LEU A 1 86 ? 2.391 -0.286 -9.651 1.00 91.00 86 LEU A CA 1
ATOM 677 C C . LEU A 1 86 ? 1.573 0.159 -8.433 1.00 91.00 86 LEU A C 1
ATOM 679 O O . LEU A 1 86 ? 0.671 0.977 -8.583 1.00 91.00 86 LEU A O 1
ATOM 683 N N . LEU A 1 87 ? 1.925 -0.299 -7.226 1.00 93.00 87 LEU A N 1
ATOM 684 C CA . LEU A 1 87 ? 1.243 0.104 -5.987 1.00 93.00 87 LEU A CA 1
ATOM 685 C C . LEU A 1 87 ? 1.265 1.627 -5.786 1.00 93.00 87 LEU A C 1
ATOM 687 O O . LEU A 1 87 ? 0.229 2.223 -5.513 1.00 93.00 87 LEU A O 1
ATOM 691 N N . LYS A 1 88 ? 2.416 2.277 -6.004 1.00 91.31 88 LYS A N 1
ATOM 692 C CA . LYS A 1 88 ? 2.538 3.747 -5.929 1.00 91.31 88 LYS A CA 1
ATOM 693 C C . LYS A 1 88 ? 1.740 4.471 -7.017 1.00 91.31 88 LYS A C 1
ATOM 695 O O . LYS A 1 88 ? 1.316 5.612 -6.819 1.00 91.31 88 LYS A O 1
ATOM 700 N N . ALA A 1 89 ? 1.590 3.860 -8.193 1.00 91.00 89 ALA A N 1
ATOM 701 C CA . ALA A 1 89 ? 0.774 4.415 -9.266 1.00 91.00 89 ALA A CA 1
ATOM 702 C C . ALA A 1 89 ? -0.712 4.372 -8.890 1.00 91.00 89 ALA A C 1
ATOM 704 O O . ALA A 1 89 ? -1.351 5.423 -8.921 1.00 91.00 89 ALA A O 1
ATOM 705 N N . LEU A 1 90 ? -1.196 3.203 -8.449 1.00 92.38 90 LEU A N 1
ATOM 706 C CA . LEU A 1 90 ? -2.565 2.982 -7.979 1.00 92.38 90 LEU A CA 1
ATOM 707 C C . LEU A 1 90 ? -2.915 3.881 -6.796 1.00 92.38 90 LEU A C 1
ATOM 709 O O . LEU A 1 90 ? -3.927 4.564 -6.839 1.00 92.38 90 LEU A O 1
ATOM 713 N N . GLU A 1 91 ? -2.063 3.942 -5.771 1.00 92.75 91 GLU A N 1
ATOM 714 C CA . GLU A 1 91 ? -2.277 4.794 -4.596 1.00 92.75 91 GLU A CA 1
ATOM 715 C C . GLU A 1 91 ? -2.539 6.252 -4.990 1.00 92.75 91 GLU A C 1
ATOM 717 O O . GLU A 1 91 ? -3.485 6.876 -4.511 1.00 92.75 91 GLU A O 1
ATOM 722 N N . LYS A 1 92 ? -1.719 6.802 -5.889 1.00 91.19 92 LYS A N 1
ATOM 723 C CA . LYS A 1 92 ? -1.904 8.179 -6.342 1.00 91.19 92 LYS A CA 1
ATOM 724 C C . LYS A 1 92 ? -3.186 8.342 -7.159 1.00 91.19 92 LYS A C 1
ATOM 726 O O . LYS A 1 92 ? -3.892 9.310 -6.911 1.00 91.19 92 LYS A O 1
ATOM 731 N N . ASP A 1 93 ? -3.500 7.421 -8.068 1.00 91.19 93 ASP A N 1
ATOM 732 C CA . ASP A 1 93 ? -4.734 7.500 -8.859 1.00 91.19 93 ASP A CA 1
ATOM 733 C C . ASP A 1 93 ? -5.979 7.388 -7.969 1.00 91.19 93 ASP A C 1
ATOM 735 O O . ASP A 1 93 ? -6.918 8.159 -8.139 1.00 91.19 93 ASP A O 1
ATOM 739 N N . ILE A 1 94 ? -5.972 6.505 -6.965 1.00 91.94 94 ILE A N 1
ATOM 740 C CA . ILE A 1 94 ? -7.055 6.402 -5.978 1.00 91.94 94 ILE A CA 1
ATOM 741 C C . ILE A 1 94 ? -7.219 7.740 -5.252 1.00 91.94 94 ILE A C 1
ATOM 743 O O . ILE A 1 94 ? -8.323 8.279 -5.218 1.00 91.94 94 ILE A O 1
ATOM 747 N N . ARG A 1 95 ? -6.125 8.316 -4.735 1.00 92.00 95 ARG A N 1
ATOM 748 C CA . ARG A 1 95 ? -6.162 9.584 -3.990 1.00 92.00 95 ARG A CA 1
ATOM 749 C C . ARG A 1 95 ? -6.583 10.791 -4.841 1.00 92.00 95 ARG A C 1
ATOM 751 O O . ARG A 1 95 ? -7.178 11.710 -4.286 1.00 92.00 95 ARG A O 1
ATOM 758 N N . SER A 1 96 ? -6.238 10.849 -6.133 1.00 90.69 96 SER A N 1
ATOM 759 C CA . SER A 1 96 ? -6.484 12.041 -6.968 1.00 90.69 96 SER A CA 1
ATOM 760 C C . SER A 1 96 ? -7.674 11.933 -7.919 1.00 90.69 96 SER A C 1
ATOM 762 O O . SER A 1 96 ? -8.270 12.953 -8.250 1.00 90.69 96 SER A O 1
ATOM 764 N N . GLU A 1 97 ? -8.016 10.732 -8.385 1.00 88.62 97 GLU A N 1
ATOM 765 C CA . GLU A 1 97 ? -8.992 10.534 -9.465 1.00 88.62 97 GLU A CA 1
ATOM 766 C C . GLU A 1 97 ? -10.274 9.819 -9.018 1.00 88.62 97 GLU A C 1
ATOM 768 O O . GLU A 1 97 ? -11.260 9.816 -9.764 1.00 88.62 97 GLU A O 1
ATOM 773 N N . THR A 1 98 ? -10.293 9.241 -7.814 1.00 88.06 98 THR A N 1
ATOM 774 C CA . THR A 1 98 ? -11.445 8.506 -7.269 1.00 88.06 98 THR A CA 1
ATOM 775 C C . THR A 1 98 ? -11.992 9.188 -6.009 1.00 88.06 98 THR A C 1
ATOM 777 O O . THR A 1 98 ? -11.266 9.924 -5.345 1.00 88.06 98 THR A O 1
ATOM 780 N N . PRO A 1 99 ? -13.263 8.951 -5.639 1.00 89.88 99 PRO A N 1
ATOM 781 C CA . PRO A 1 99 ? -13.807 9.406 -4.359 1.00 89.88 99 PRO A CA 1
ATOM 782 C C . PRO A 1 99 ? -13.400 8.506 -3.176 1.00 89.88 99 PRO A C 1
ATOM 784 O O . PRO A 1 99 ? -13.931 8.668 -2.079 1.00 89.88 99 PRO A O 1
ATOM 787 N N . TRP A 1 100 ? -12.533 7.511 -3.384 1.00 91.12 100 TRP A N 1
ATOM 788 C CA . TRP A 1 100 ? -12.206 6.522 -2.362 1.00 91.12 100 TRP A CA 1
ATOM 789 C C . TRP A 1 100 ? -11.131 7.033 -1.409 1.00 91.12 100 TRP A C 1
ATOM 791 O O . TRP A 1 100 ? -10.201 7.745 -1.787 1.00 91.12 100 TRP A O 1
ATOM 801 N N . THR A 1 101 ? -11.224 6.606 -0.154 1.00 90.62 101 THR A N 1
ATOM 802 C CA . THR A 1 101 ? -10.150 6.787 0.819 1.00 90.62 101 THR A CA 1
ATOM 803 C C . THR A 1 101 ? -9.031 5.790 0.547 1.00 90.62 101 THR A C 1
ATOM 805 O O . THR A 1 101 ? -9.285 4.597 0.392 1.00 90.62 101 THR A O 1
ATOM 808 N N . CYS A 1 102 ? -7.786 6.261 0.547 1.00 92.31 102 CYS A N 1
ATOM 809 C CA . CYS A 1 102 ? -6.606 5.415 0.415 1.00 92.31 102 CYS A CA 1
ATOM 810 C C . CYS A 1 102 ? -5.752 5.521 1.679 1.00 92.31 102 CYS A C 1
ATOM 812 O O . CYS A 1 102 ? -5.346 6.621 2.054 1.00 92.31 102 CYS A O 1
ATOM 814 N N . ILE A 1 103 ? -5.472 4.381 2.310 1.00 92.62 103 ILE A N 1
ATOM 815 C CA . ILE A 1 103 ? -4.555 4.269 3.445 1.00 92.62 103 ILE A CA 1
ATOM 816 C C . ILE A 1 103 ? -3.420 3.342 3.021 1.00 92.62 103 ILE A C 1
ATOM 818 O O . ILE A 1 103 ? -3.659 2.197 2.640 1.00 92.62 103 ILE A O 1
ATOM 822 N N . ASN A 1 104 ? -2.186 3.838 3.088 1.00 93.25 104 ASN A N 1
ATOM 823 C CA . ASN A 1 104 ? -0.997 3.020 2.907 1.00 93.25 104 ASN A CA 1
ATOM 824 C C . ASN A 1 104 ? -0.503 2.564 4.280 1.00 93.25 104 ASN A C 1
ATOM 826 O O . ASN A 1 104 ? -0.255 3.388 5.157 1.00 93.25 104 ASN A O 1
ATOM 830 N N . ILE A 1 105 ? -0.341 1.254 4.468 1.00 91.31 105 ILE A N 1
ATOM 831 C CA . ILE A 1 105 ? 0.115 0.689 5.743 1.00 91.31 105 ILE A CA 1
ATOM 832 C C .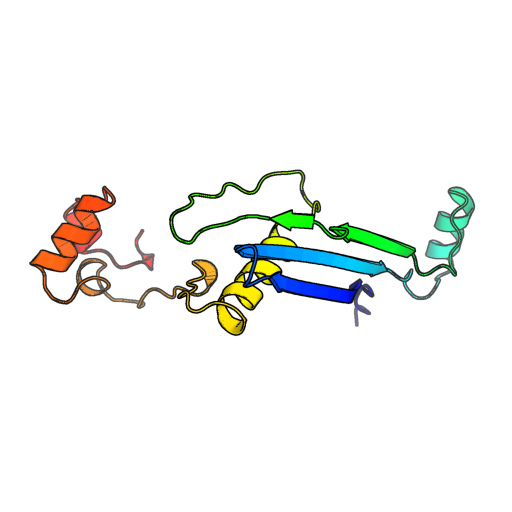 ILE A 1 105 ? 1.496 1.220 6.157 1.00 91.31 105 ILE A C 1
ATOM 834 O O . ILE A 1 105 ? 1.762 1.366 7.343 1.00 91.31 105 ILE A O 1
ATOM 838 N N . ALA A 1 106 ? 2.347 1.578 5.187 1.00 89.19 106 ALA A N 1
ATOM 839 C CA . ALA A 1 106 ? 3.661 2.164 5.444 1.00 89.19 106 ALA A CA 1
ATOM 840 C C . ALA A 1 106 ? 3.591 3.590 6.024 1.00 89.19 106 ALA A C 1
ATOM 842 O O . ALA A 1 106 ? 4.573 4.058 6.600 1.00 89.19 106 ALA A O 1
ATOM 843 N N . ASP A 1 107 ? 2.450 4.271 5.882 1.00 90.38 107 ASP A N 1
ATOM 844 C CA . ASP A 1 107 ? 2.222 5.605 6.442 1.00 90.38 107 ASP A CA 1
ATOM 845 C C . ASP A 1 107 ? 1.653 5.546 7.872 1.00 90.38 107 ASP A C 1
ATOM 847 O O . ASP A 1 107 ? 1.620 6.571 8.559 1.00 90.38 107 ASP A O 1
ATOM 851 N N . ILE A 1 108 ? 1.206 4.370 8.336 1.00 89.56 108 ILE A N 1
ATOM 852 C CA . ILE A 1 108 ? 0.652 4.192 9.681 1.00 89.56 108 ILE A CA 1
ATOM 853 C C . ILE A 1 108 ? 1.795 4.256 10.692 1.00 89.56 108 ILE A C 1
ATOM 855 O O . ILE A 1 108 ? 2.703 3.425 10.690 1.00 89.56 108 ILE A O 1
ATOM 859 N N . LYS A 1 109 ? 1.740 5.257 11.571 1.00 88.00 109 LYS A N 1
ATOM 860 C CA . LYS A 1 109 ? 2.718 5.450 12.641 1.00 88.00 109 LYS A CA 1
ATOM 861 C C . LYS A 1 109 ? 2.069 5.111 13.978 1.00 88.00 109 LYS A C 1
ATOM 863 O O . LYS A 1 109 ? 1.133 5.813 14.359 1.00 88.00 109 LYS A O 1
ATOM 868 N N . PRO A 1 110 ? 2.538 4.068 14.678 1.00 85.31 110 PRO A N 1
ATOM 869 C CA . PRO A 1 110 ? 2.051 3.775 16.014 1.00 85.31 110 PRO A CA 1
ATOM 870 C C . PRO A 1 110 ? 2.440 4.907 16.964 1.00 85.31 110 PRO A C 1
ATOM 872 O O . PRO A 1 110 ? 3.484 5.545 16.801 1.00 85.31 110 PRO A O 1
ATOM 875 N N . GLU A 1 111 ? 1.596 5.155 17.960 1.00 87.31 111 GLU A N 1
ATOM 876 C CA . GLU A 1 111 ? 1.922 6.102 19.017 1.00 87.31 111 GLU A CA 1
ATOM 877 C C . GLU A 1 111 ? 2.966 5.482 19.955 1.00 87.31 111 GLU A C 1
ATOM 879 O O . GLU A 1 111 ? 2.678 4.478 20.617 1.00 87.31 111 GLU A O 1
ATOM 884 N N . PRO A 1 112 ? 4.185 6.046 20.019 1.00 85.25 112 PRO A N 1
ATOM 885 C CA . PRO A 1 112 ? 5.225 5.494 20.869 1.00 85.25 112 PRO A CA 1
ATOM 886 C C . PRO A 1 112 ? 4.833 5.658 22.339 1.00 85.25 112 PRO A C 1
ATOM 888 O O . PRO A 1 112 ? 4.211 6.648 22.726 1.00 85.25 112 PRO A O 1
ATOM 891 N N . ASN A 1 113 ? 5.241 4.701 23.173 1.00 89.25 113 ASN A N 1
ATOM 892 C CA . ASN A 1 113 ? 5.005 4.692 24.624 1.00 89.25 113 ASN A CA 1
ATOM 893 C C . ASN A 1 113 ? 3.535 4.641 25.082 1.00 89.25 113 ASN A C 1
ATOM 895 O O . ASN A 1 113 ? 3.282 4.780 26.279 1.00 89.25 113 ASN A O 1
ATOM 899 N N . LYS A 1 114 ? 2.571 4.412 24.183 1.00 93.75 114 LYS A N 1
ATOM 900 C CA . LYS A 1 114 ? 1.191 4.100 24.572 1.00 93.75 114 LYS A CA 1
ATOM 901 C C . LYS A 1 114 ? 0.948 2.590 24.572 1.00 93.75 114 LYS A C 1
ATOM 903 O O . LYS A 1 114 ? 1.392 1.922 23.634 1.00 93.75 114 LYS A O 1
ATOM 908 N N . PRO A 1 115 ? 0.255 2.045 25.590 1.00 93.69 115 PRO A N 1
ATOM 909 C CA . PRO A 1 115 ? -0.255 0.681 25.534 1.00 93.69 115 PRO A CA 1
ATOM 910 C C . PRO A 1 115 ? -1.151 0.488 24.308 1.00 93.69 115 PRO A C 1
ATOM 912 O O . PRO A 1 115 ? -1.885 1.406 23.947 1.00 93.69 115 PRO A O 1
ATOM 915 N N . LEU A 1 116 ? -1.130 -0.688 23.680 1.00 92.75 116 LEU A N 1
ATOM 916 C CA . LEU A 1 116 ? -1.912 -0.966 22.469 1.00 92.75 116 LEU A CA 1
ATOM 917 C C . LEU A 1 116 ? -3.414 -0.747 22.664 1.00 92.75 116 LEU A C 1
ATOM 919 O O . LEU A 1 116 ? -4.092 -0.342 21.726 1.00 92.75 116 LEU A O 1
ATOM 923 N N . ILE A 1 117 ? -3.931 -0.967 23.875 1.00 94.06 117 ILE A N 1
ATOM 924 C CA . ILE A 1 117 ? -5.345 -0.719 24.177 1.00 94.06 117 ILE A CA 1
ATOM 925 C C . ILE A 1 117 ? -5.739 0.764 24.056 1.00 94.06 117 ILE A C 1
ATOM 927 O O . ILE A 1 117 ? -6.900 1.064 23.813 1.00 94.06 117 ILE A O 1
ATOM 931 N N . GLU A 1 118 ? -4.776 1.684 24.160 1.00 93.81 118 GLU A N 1
ATOM 932 C CA . GLU A 1 118 ? -4.980 3.135 24.052 1.00 93.81 118 GLU A CA 1
ATOM 933 C C . GLU A 1 118 ? -4.751 3.673 22.626 1.00 93.81 118 GLU A C 1
ATOM 935 O O . GLU A 1 118 ? -4.886 4.875 22.395 1.00 93.81 118 GLU A O 1
ATOM 940 N N . THR A 1 119 ? -4.348 2.829 21.665 1.00 91.44 119 THR A N 1
ATOM 941 C CA . THR A 1 119 ? -4.010 3.271 20.294 1.00 91.44 119 THR A CA 1
ATOM 942 C C . THR A 1 119 ? -5.123 3.033 19.273 1.00 91.44 119 THR A C 1
ATOM 944 O O . THR A 1 119 ? -5.022 3.507 18.140 1.00 91.44 119 THR A O 1
ATOM 947 N N . VAL A 1 120 ? -6.189 2.319 19.650 1.00 91.69 120 VAL A N 1
ATOM 948 C CA . VAL A 1 120 ? -7.315 1.958 18.775 1.00 91.69 120 VAL A CA 1
ATOM 949 C C . VAL A 1 120 ? -8.656 2.149 19.485 1.00 91.69 120 VAL A C 1
ATOM 951 O O . VAL A 1 120 ? -8.747 1.990 20.695 1.00 91.69 120 VAL A O 1
ATOM 954 N N . GLY A 1 121 ? -9.714 2.445 18.723 1.00 92.50 121 GLY A N 1
ATOM 955 C CA . GLY A 1 121 ? -11.054 2.691 19.270 1.00 92.50 121 GLY A CA 1
ATOM 956 C C . GLY A 1 121 ? -11.193 4.039 19.992 1.00 92.50 121 GLY A C 1
ATOM 957 O O . GLY A 1 121 ? -10.225 4.767 20.199 1.00 92.50 121 GLY A O 1
ATOM 958 N N . LYS A 1 122 ? -12.430 4.409 20.332 1.00 95.19 122 LYS A N 1
ATOM 959 C CA . LYS A 1 122 ? -12.767 5.618 21.106 1.00 95.19 122 LYS A CA 1
ATOM 960 C C . LYS A 1 122 ? -13.093 5.303 22.566 1.00 95.19 122 LYS A C 1
ATOM 962 O O . LYS A 1 122 ? -13.139 6.221 23.381 1.00 95.19 122 LYS A O 1
ATOM 967 N N . SER A 1 123 ? -13.358 4.036 22.881 1.00 96.56 123 SER A N 1
ATOM 968 C CA . SER A 1 123 ? -13.598 3.522 24.231 1.00 96.56 123 SER A CA 1
ATOM 969 C C . SER A 1 123 ? -12.913 2.169 24.422 1.00 96.56 123 SER A C 1
ATOM 971 O O . SER A 1 123 ? -12.497 1.534 23.450 1.00 96.56 123 SER A O 1
ATOM 973 N N . LEU A 1 124 ? -12.840 1.711 25.673 1.00 95.31 124 LEU A N 1
ATOM 974 C CA . LEU A 1 124 ? -12.297 0.398 26.018 1.00 95.31 124 LEU A CA 1
ATOM 975 C C . LEU A 1 124 ? -13.043 -0.732 25.295 1.00 95.31 124 LEU A C 1
ATOM 977 O O . LEU A 1 124 ? -12.417 -1.640 24.756 1.00 95.31 124 LEU A O 1
ATOM 981 N N . GLU A 1 125 ? -14.373 -0.673 25.254 1.00 96.38 125 GLU A N 1
ATOM 982 C CA . GLU A 1 125 ? -15.208 -1.683 24.600 1.00 96.38 125 GLU A CA 1
ATOM 983 C C . GLU A 1 125 ? -14.922 -1.748 23.097 1.00 96.38 125 GLU A C 1
ATOM 985 O O . GLU A 1 125 ? -14.742 -2.837 22.555 1.00 96.38 125 GLU A O 1
ATOM 990 N N . GLU 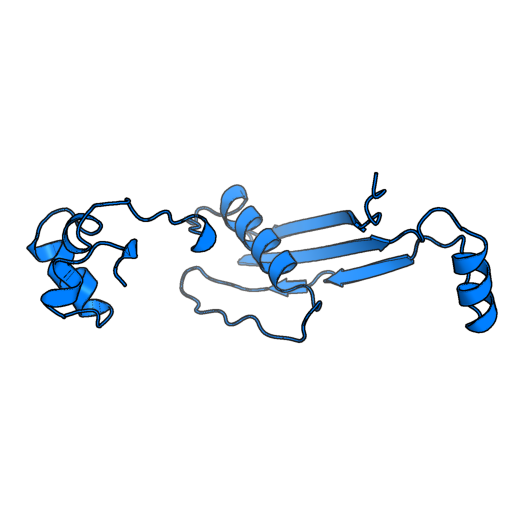A 1 126 ? -14.820 -0.588 22.438 1.00 96.88 126 GLU A N 1
ATOM 991 C CA . GLU A 1 126 ? -14.502 -0.515 21.009 1.00 96.88 126 GLU A CA 1
ATOM 992 C C . GLU A 1 126 ? -13.084 -1.036 20.729 1.00 96.88 126 GLU A C 1
ATOM 994 O O . GLU A 1 126 ? -12.877 -1.788 19.776 1.00 96.88 126 GLU A O 1
ATOM 999 N N . ALA A 1 127 ? -12.110 -0.690 21.575 1.00 95.19 127 ALA A N 1
ATOM 1000 C CA . ALA A 1 127 ? -10.735 -1.163 21.450 1.00 95.19 127 ALA A CA 1
ATOM 1001 C C . ALA A 1 127 ? -10.645 -2.694 21.583 1.00 95.19 127 ALA A C 1
ATOM 1003 O O . ALA A 1 127 ? -10.044 -3.362 20.737 1.00 95.19 127 ALA A O 1
ATOM 1004 N N . LEU A 1 128 ? -11.298 -3.265 22.603 1.00 95.31 128 LEU A N 1
ATOM 1005 C 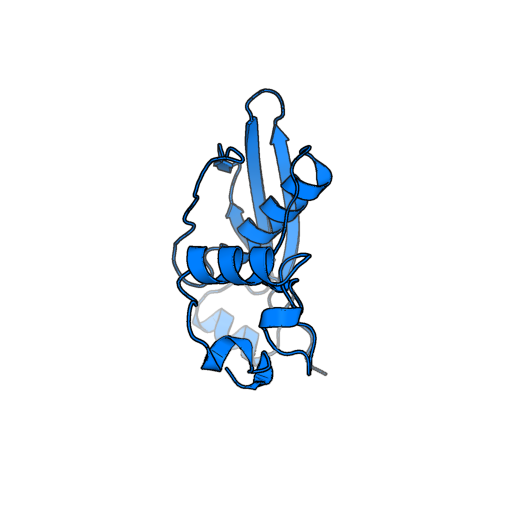CA . LEU A 1 128 ? -11.367 -4.712 22.819 1.00 95.31 128 LEU A CA 1
ATOM 1006 C C . LEU A 1 128 ? -12.071 -5.429 21.661 1.00 95.31 128 LEU A C 1
ATOM 1008 O O . LEU A 1 128 ? -11.606 -6.483 21.222 1.00 95.31 128 LEU A O 1
ATOM 1012 N N . GLU A 1 129 ? -13.164 -4.865 21.139 1.00 95.50 129 GLU A N 1
ATOM 1013 C CA . GLU A 1 129 ? -13.881 -5.417 19.989 1.00 95.50 129 GLU A CA 1
ATOM 1014 C C . GLU A 1 129 ? -12.991 -5.445 18.736 1.00 95.50 129 GLU A C 1
ATOM 1016 O O . GLU A 1 129 ? -12.892 -6.481 18.071 1.00 95.50 129 GLU A O 1
ATOM 1021 N N . LEU A 1 130 ? -12.313 -4.334 18.427 1.00 95.38 130 LEU A N 1
ATOM 1022 C CA . LEU A 1 130 ? -11.418 -4.219 17.273 1.00 95.38 130 LEU A CA 1
ATOM 1023 C C . LEU A 1 130 ? -10.254 -5.210 17.358 1.00 95.38 130 LEU A C 1
ATOM 1025 O O . LEU A 1 130 ? -10.020 -5.950 16.401 1.00 95.38 130 LEU A O 1
ATOM 1029 N N . LEU A 1 131 ? -9.560 -5.266 18.499 1.00 93.44 131 LEU A N 1
ATOM 1030 C CA . LEU A 1 131 ? -8.435 -6.183 18.710 1.00 93.44 131 LEU A CA 1
ATOM 1031 C C . LEU A 1 131 ? -8.884 -7.649 18.665 1.00 93.44 131 LEU A C 1
ATOM 1033 O O . LEU A 1 131 ? -8.198 -8.491 18.083 1.00 93.44 131 LEU A O 1
ATOM 1037 N N . SER A 1 132 ? -10.072 -7.957 19.188 1.00 92.75 132 SER A N 1
ATOM 1038 C CA . SER A 1 132 ? -10.631 -9.310 19.130 1.00 92.75 132 SER A CA 1
ATOM 1039 C C . SER A 1 132 ? -10.987 -9.740 17.709 1.00 92.75 132 SER A C 1
ATOM 1041 O O . SER A 1 132 ? -10.697 -10.873 17.326 1.00 92.75 132 SER A O 1
ATOM 1043 N N . LYS A 1 133 ? -11.555 -8.840 16.896 1.00 95.62 133 LYS A N 1
ATOM 1044 C CA . LYS A 1 133 ? -11.899 -9.112 15.489 1.00 95.62 133 LYS A CA 1
ATOM 1045 C C . LYS A 1 133 ? -10.689 -9.485 14.634 1.00 95.62 133 LYS A C 1
ATOM 1047 O O . LYS A 1 133 ? -10.841 -10.240 13.678 1.00 95.62 133 LYS A O 1
ATOM 1052 N N . VAL A 1 134 ? -9.507 -8.975 14.975 1.00 93.06 134 VAL A N 1
ATOM 1053 C CA . VAL A 1 134 ? -8.250 -9.268 14.265 1.00 93.06 134 VAL A CA 1
ATOM 1054 C C . VAL A 1 134 ? -7.418 -10.374 14.926 1.00 93.06 134 VAL A C 1
ATOM 1056 O O . VAL A 1 134 ? -6.296 -10.629 14.499 1.00 93.06 134 VAL A O 1
ATOM 1059 N N . GLY A 1 135 ? -7.952 -11.050 15.950 1.00 93.06 135 GLY A N 1
ATOM 1060 C CA . GLY A 1 135 ? -7.281 -12.166 16.623 1.00 93.06 135 GLY A CA 1
ATOM 1061 C C . GLY A 1 135 ? -6.195 -11.761 17.626 1.00 93.06 135 GLY A C 1
ATOM 1062 O O . GLY A 1 135 ? -5.410 -12.611 18.034 1.00 93.06 135 GLY A O 1
ATOM 1063 N N . LEU A 1 136 ? -6.152 -10.496 18.054 1.00 91.88 136 LEU A N 1
ATOM 1064 C CA . LEU A 1 136 ? -5.187 -9.964 19.026 1.00 91.88 136 LEU A CA 1
ATOM 1065 C C . LEU A 1 136 ? -5.755 -9.916 20.458 1.00 91.88 136 LEU A C 1
ATOM 1067 O O . LEU A 1 136 ? -5.415 -9.025 21.230 1.00 91.88 136 LEU A O 1
ATOM 1071 N N . ASN A 1 137 ? -6.636 -10.853 20.823 1.00 88.25 137 ASN A N 1
ATOM 1072 C CA . ASN A 1 137 ? -7.317 -10.881 22.123 1.00 88.25 137 ASN A CA 1
ATOM 1073 C C . ASN A 1 137 ? -6.458 -11.512 23.241 1.00 88.25 137 ASN A C 1
ATOM 1075 O O . ASN A 1 137 ? -6.784 -12.584 23.750 1.00 88.25 137 ASN A O 1
ATOM 1079 N N . ASP A 1 138 ? -5.350 -10.863 23.599 1.00 90.62 138 ASP A N 1
ATOM 1080 C CA . ASP A 1 138 ? -4.487 -11.255 24.722 1.00 90.62 138 ASP A CA 1
ATOM 1081 C C . ASP A 1 138 ? -4.320 -10.076 25.691 1.00 90.62 138 ASP A C 1
ATOM 1083 O O . ASP A 1 138 ? -3.860 -8.995 25.314 1.00 90.62 138 ASP A O 1
ATOM 1087 N N . ALA A 1 139 ? -4.643 -10.307 26.965 1.00 88.69 139 ALA A N 1
ATOM 1088 C CA . ALA A 1 139 ? -4.515 -9.316 28.028 1.00 88.69 139 ALA A CA 1
ATOM 1089 C C . ALA A 1 139 ? -3.088 -8.754 28.152 1.00 88.69 139 ALA A C 1
ATOM 1091 O O . ALA A 1 139 ? -2.919 -7.574 28.457 1.00 88.69 139 ALA A O 1
ATOM 1092 N N . PHE A 1 140 ? -2.055 -9.559 27.887 1.00 91.12 140 PHE A N 1
ATOM 1093 C CA . PHE A 1 140 ? -0.675 -9.081 27.922 1.00 91.12 140 PHE A CA 1
ATOM 1094 C C . PHE A 1 140 ? -0.338 -8.179 26.734 1.00 91.12 140 PHE A C 1
ATOM 1096 O O . PHE A 1 140 ? 0.467 -7.266 26.903 1.00 91.12 140 PHE A O 1
ATOM 1103 N N . LEU A 1 141 ? -0.940 -8.393 25.558 1.00 91.50 141 LEU A N 1
ATOM 1104 C CA . LEU A 1 141 ? -0.755 -7.508 24.403 1.00 91.50 141 LEU A CA 1
ATOM 1105 C C . LEU A 1 141 ? -1.370 -6.132 24.671 1.00 91.50 141 LEU A C 1
ATOM 1107 O O . LEU A 1 141 ? -0.744 -5.119 24.375 1.00 91.50 141 LEU A O 1
ATOM 1111 N N . PHE A 1 142 ? -2.545 -6.078 25.300 1.00 93.50 142 PHE A N 1
ATOM 1112 C CA . PHE A 1 142 ? -3.249 -4.821 25.596 1.00 93.50 142 PHE A CA 1
ATOM 1113 C C . PHE A 1 142 ? -2.420 -3.847 26.439 1.00 93.50 142 PHE A C 1
ATOM 1115 O O . PHE A 1 142 ? -2.494 -2.634 26.241 1.00 93.50 142 PHE A O 1
ATOM 1122 N N . LEU A 1 143 ? -1.615 -4.387 27.357 1.00 94.00 143 LEU A N 1
ATOM 1123 C CA . LEU A 1 143 ? -0.779 -3.624 28.283 1.00 94.00 143 LEU A CA 1
ATOM 1124 C C . LEU A 1 143 ? 0.596 -3.255 27.707 1.00 94.00 143 LEU A C 1
ATOM 1126 O O . LEU A 1 143 ? 1.308 -2.453 28.312 1.00 94.00 143 LEU A O 1
ATOM 1130 N N . ARG A 1 144 ? 0.992 -3.839 26.571 1.00 93.62 144 ARG A N 1
ATOM 1131 C CA . ARG A 1 144 ? 2.286 -3.577 25.931 1.00 93.62 144 ARG A CA 1
ATOM 1132 C C . ARG A 1 144 ? 2.223 -2.364 25.029 1.00 93.62 144 ARG A C 1
ATOM 1134 O O . ARG A 1 144 ? 1.179 -2.047 24.475 1.00 93.62 144 ARG A O 1
ATOM 1141 N N . THR A 1 145 ? 3.360 -1.709 24.847 1.00 93.06 145 THR A N 1
ATOM 1142 C CA . THR A 1 145 ? 3.531 -0.710 23.790 1.00 93.06 145 THR A CA 1
ATOM 1143 C C . THR A 1 145 ? 3.880 -1.387 22.467 1.00 93.06 145 THR A C 1
ATOM 1145 O O . THR A 1 145 ? 4.310 -2.540 22.445 1.00 93.06 145 THR A O 1
ATOM 1148 N N . TYR A 1 146 ? 3.733 -0.666 21.351 1.00 90.06 146 TYR A N 1
ATOM 1149 C CA . TYR A 1 146 ? 4.121 -1.183 20.033 1.00 90.06 146 TYR A CA 1
ATOM 1150 C C . TYR A 1 146 ? 5.585 -1.660 19.987 1.00 90.06 146 TYR A C 1
ATOM 1152 O O . TYR A 1 146 ? 5.882 -2.678 19.375 1.00 90.06 146 TYR A O 1
ATOM 1160 N N . ASP A 1 147 ? 6.491 -0.972 20.688 1.00 90.25 147 ASP A N 1
ATOM 1161 C CA . ASP A 1 147 ? 7.921 -1.314 20.731 1.00 90.25 147 ASP A CA 1
ATOM 1162 C C . ASP A 1 147 ? 8.239 -2.559 21.588 1.00 90.25 147 ASP A C 1
ATOM 1164 O O . ASP A 1 147 ? 9.381 -3.013 21.619 1.00 90.25 147 ASP A O 1
ATOM 1168 N N . GLN A 1 148 ? 7.254 -3.096 22.317 1.00 88.50 148 GLN A N 1
ATOM 1169 C CA . GLN A 1 148 ? 7.374 -4.291 23.168 1.00 88.50 148 GLN A CA 1
ATOM 1170 C C . GLN A 1 148 ? 6.774 -5.557 22.524 1.00 88.50 148 GLN A C 1
ATOM 1172 O O . GLN A 1 148 ? 6.650 -6.590 23.202 1.00 88.50 148 GLN A O 1
ATOM 1177 N N . LEU A 1 149 ? 6.349 -5.456 21.261 1.00 83.31 149 LEU A N 1
ATOM 1178 C CA . LEU A 1 149 ? 5.827 -6.559 20.454 1.00 83.31 149 LEU A CA 1
ATOM 1179 C C . LEU A 1 149 ? 6.934 -7.448 19.882 1.00 83.31 149 LEU A C 1
ATOM 1181 O O . LEU A 1 149 ? 8.012 -6.923 19.526 1.00 83.31 149 LEU A O 1
#

Secondary structure (DSSP, 8-state):
--PPPEEEEEEEEEEEETTTTEEEEEEEEEEEPPS--HHHHHHHHHTT--SS--EEEEEEEEEEEE--TT--------TTSSHHHHHHHHHHHHHHHSSS----GGG----TTSBGGGSSSSSHHHHHHHHHHTT---HHHHTSBGGG-

Radius of gyration: 23.17 Å; Cα contacts (8 Å, |Δi|>4): 183; chains: 1; bounding box: 54×24×56 Å

Solvent-accessible surface area (backbone atoms only — not comparable to full-atom values): 9399 Å² total; per-residue (Å²): 133,86,77,73,78,50,78,44,79,79,43,79,53,70,47,66,40,82,90,78,51,27,40,37,36,26,35,32,36,37,40,49,65,70,85,80,42,77,68,55,50,51,53,27,58,76,70,72,47,80,77,86,57,68,45,76,45,77,71,36,77,73,42,76,43,81,67,58,98,87,60,87,82,86,88,85,78,63,91,88,65,43,64,73,59,51,52,56,50,50,54,50,42,36,60,73,71,45,96,55,89,76,83,59,77,89,74,64,74,80,66,82,89,37,31,47,50,77,74,40,66,94,45,70,68,48,18,52,50,55,36,42,76,72,72,58,75,43,77,70,55,39,69,27,30,72,92,71,109

Nearest PDB structures (foldseek):
  6rm3-assembly1_SY0  TM=3.579E-01  e=1.509E+00  Vairimorpha necatrix
  8ova-assembly1_AT  TM=2.403E-01  e=1.604E+00  Trypanosoma brucei brucei
  6uz7-assembly1_Y  TM=2.180E-01  e=9.851E-01  Kluyveromyces lactis
  8ovj-assembly1_Y  TM=2.320E-01  e=8.316E+00  Leishmania major strain Friedlin
  7z3o-assembly1_SY  TM=1.676E-01  e=6.517E+00  Thermochaetoides thermophila DSM 1495

Foldseek 3Di:
DDDDFPWDWPDWDWAQDPVQQKIFTWTKTWTADPDDDPVNVVVCVVVVHDRGDTDIDTLDDRDIDRDDPPDDDDDDDDPPSCSVVVVVSVQVCCVPPHPDDDDDPVPDDFDFPDFQCVRDDPDSVRSCVVCVVVVNNDPVSRRDGPVRD

Mean predicted aligned error: 10.18 Å

pLDDT: mean 82.56, std 14.22, range [34.94, 96.88]